Protein AF-A0A015Y8U0-F1 (afdb_monomer_lite)

Foldseek 3Di:
DPPPDDDDLVVDPVSVVVVLQVVLLQCVQQVVLCDADPPPRHDDPVSVVSPVSSVVVVVVLCVQPPPDDSQAWSDDPDPCCVPPVPDTDHGDHHPPDDDDCVPPDDDDPDDDDDDD

Sequence (116 aa):
MRDIGEVDSKEQLPLQMMDLILGAICFRLNNRHKIKDSNTNKRGKRTVLKEKLYKHIVYKIRELKPGFNIGESTGISAMDDKWNYPYSHWSFKPYSCVRDLSKSKKKKDGPLKPTW

pLDDT: mean 83.8, std 9.29, range [44.62, 95.88]

Secondary structure (DSSP, 8-state):
--------TTT-HHHHHHHHHHHHHHHHHTTGGG---TTT-PPPHHHHHHHHHHHHHHHHHHHHSTT--TTS----SSTTHHHH-S--------TT----GGGSPPP--S------

Organism: NCBI:txid1339327

Structure (mmCIF, N/CA/C/O backbone):
data_AF-A0A015Y8U0-F1
#
_entry.id   AF-A0A015Y8U0-F1
#
loop_
_atom_site.group_PDB
_atom_site.id
_atom_site.type_symbol
_atom_site.label_atom_id
_atom_site.label_alt_id
_atom_site.label_comp_id
_atom_site.label_asym_id
_atom_site.label_entity_id
_atom_site.label_seq_id
_atom_site.pdbx_PDB_ins_code
_atom_site.Cartn_x
_atom_site.Cartn_y
_atom_site.Cartn_z
_atom_site.occupancy
_atom_site.B_iso_or_equiv
_atom_site.auth_seq_id
_atom_site.auth_comp_id
_atom_site.auth_asym_id
_atom_site.auth_atom_id
_atom_site.pdbx_PDB_model_num
ATOM 1 N N . MET A 1 1 ? 20.543 19.149 -25.304 1.00 44.62 1 MET A N 1
ATOM 2 C CA . MET A 1 1 ? 20.248 19.486 -23.895 1.00 44.62 1 MET A CA 1
ATOM 3 C C . MET A 1 1 ? 18.985 18.724 -23.533 1.00 44.62 1 MET A C 1
ATOM 5 O O . MET A 1 1 ? 18.023 18.853 -24.272 1.00 44.62 1 MET A O 1
ATOM 9 N N . ARG A 1 2 ? 19.002 17.826 -22.539 1.00 47.19 2 ARG A N 1
ATOM 10 C CA . ARG A 1 2 ? 17.755 17.179 -22.098 1.00 47.19 2 ARG A CA 1
ATOM 11 C C . ARG A 1 2 ? 17.026 18.189 -21.220 1.00 47.19 2 ARG A C 1
ATOM 13 O O . ARG A 1 2 ? 17.531 18.486 -20.142 1.00 47.19 2 ARG A O 1
ATOM 20 N N . ASP A 1 3 ? 15.909 18.721 -21.704 1.00 59.78 3 ASP A N 1
ATOM 21 C CA . ASP A 1 3 ? 14.968 19.485 -20.886 1.00 59.78 3 ASP A CA 1
ATOM 22 C C . ASP A 1 3 ? 14.446 18.563 -19.786 1.00 59.78 3 ASP A C 1
ATOM 24 O O . ASP A 1 3 ? 13.646 17.658 -20.027 1.00 59.78 3 ASP A O 1
ATOM 28 N N . ILE A 1 4 ? 14.954 18.745 -18.570 1.00 66.75 4 ILE A N 1
ATOM 29 C CA . ILE A 1 4 ? 14.302 18.202 -17.385 1.00 66.75 4 ILE A CA 1
ATOM 30 C C . ILE A 1 4 ? 13.151 19.165 -17.105 1.00 66.75 4 ILE A C 1
ATOM 32 O O . ILE A 1 4 ? 13.340 20.192 -16.463 1.00 66.75 4 ILE A O 1
ATOM 36 N N . GLY A 1 5 ? 11.981 18.867 -17.668 1.00 75.12 5 GLY A N 1
ATOM 37 C CA . GLY A 1 5 ? 10.758 19.604 -17.371 1.00 75.12 5 GLY A CA 1
ATOM 38 C C . GLY A 1 5 ? 10.283 19.287 -15.957 1.00 75.12 5 GLY A C 1
ATOM 39 O O . GLY A 1 5 ? 10.250 18.118 -15.560 1.00 75.12 5 GLY A O 1
ATOM 40 N N . GLU A 1 6 ? 9.917 20.315 -15.194 1.00 77.31 6 GLU A N 1
ATOM 41 C CA . GLU A 1 6 ? 9.214 20.115 -13.931 1.00 77.31 6 GLU A CA 1
ATOM 42 C C . GLU A 1 6 ? 7.870 19.437 -14.198 1.00 77.31 6 GLU A C 1
ATOM 44 O O . GLU A 1 6 ? 7.138 19.772 -15.131 1.00 77.31 6 GLU A O 1
ATOM 49 N N . VAL A 1 7 ? 7.569 18.433 -13.384 1.00 81.44 7 VAL A N 1
ATOM 50 C CA . VAL A 1 7 ? 6.368 17.623 -13.516 1.00 81.44 7 VAL A CA 1
ATOM 51 C C . VAL A 1 7 ? 5.375 18.034 -12.436 1.00 81.44 7 VAL A C 1
ATOM 53 O O . VAL A 1 7 ? 5.661 17.887 -11.248 1.00 81.44 7 VAL A O 1
ATOM 56 N N . ASP A 1 8 ? 4.192 18.497 -12.846 1.00 84.56 8 ASP A N 1
ATOM 57 C CA . ASP A 1 8 ? 3.074 18.733 -11.931 1.00 84.56 8 ASP A CA 1
ATOM 58 C C . ASP A 1 8 ? 2.249 17.449 -11.744 1.00 84.56 8 ASP A C 1
ATOM 60 O O . ASP A 1 8 ? 1.620 16.938 -12.674 1.00 84.56 8 ASP A O 1
ATOM 64 N N . SER A 1 9 ? 2.226 16.922 -10.519 1.00 82.81 9 SER A N 1
ATOM 65 C CA . SER A 1 9 ? 1.455 15.725 -10.170 1.00 82.81 9 SER A CA 1
ATOM 66 C C . SER A 1 9 ? -0.060 15.947 -10.181 1.00 82.81 9 SER A C 1
ATOM 68 O O . SER A 1 9 ? -0.818 14.979 -10.268 1.00 82.81 9 SER A O 1
ATOM 70 N N . LYS A 1 10 ? -0.533 17.198 -10.122 1.00 85.50 10 LYS A N 1
ATOM 71 C CA . LYS A 1 10 ? -1.967 17.523 -10.178 1.00 85.50 10 LYS A CA 1
ATOM 72 C C . LYS A 1 10 ? -2.552 17.390 -11.578 1.00 85.50 10 LYS A C 1
ATOM 74 O O . LYS A 1 10 ? -3.725 17.062 -11.704 1.00 85.50 10 LYS A O 1
ATOM 79 N N . GLU A 1 11 ? -1.732 17.559 -12.603 1.00 88.62 11 GLU A N 1
ATOM 80 C CA . GLU A 1 11 ? -2.165 17.464 -13.999 1.00 88.62 11 GLU A CA 1
ATOM 81 C C . GLU A 1 11 ? -1.891 16.070 -14.593 1.00 88.62 11 GLU A C 1
ATOM 83 O O . GLU A 1 11 ? -2.358 15.731 -15.678 1.00 88.62 11 GLU A O 1
ATOM 88 N N . GLN A 1 12 ? -1.154 15.219 -13.870 1.00 87.94 12 GLN A N 1
ATOM 89 C CA . GLN A 1 12 ? -0.733 13.907 -14.351 1.00 87.94 12 GLN A CA 1
ATOM 90 C C . GLN A 1 12 ? -1.458 12.756 -13.652 1.00 87.94 12 GLN A C 1
ATOM 92 O O . GLN A 1 12 ? -1.101 12.320 -12.555 1.00 87.94 12 GLN A O 1
ATOM 97 N N . LEU A 1 13 ? -2.430 12.176 -14.359 1.00 88.94 13 LEU A N 1
ATOM 98 C CA . LEU A 1 13 ? -3.218 11.033 -13.890 1.00 88.94 13 LEU A CA 1
ATOM 99 C C . LEU A 1 13 ? -2.379 9.825 -13.407 1.00 88.94 13 LEU A C 1
ATOM 101 O O . LEU A 1 13 ? -2.737 9.249 -12.376 1.00 88.94 13 LEU A O 1
ATOM 105 N N . PRO A 1 14 ? -1.266 9.424 -14.066 1.00 86.94 14 PRO A N 1
ATOM 106 C CA . PRO A 1 14 ? -0.461 8.294 -13.594 1.00 86.94 14 PRO A CA 1
ATOM 107 C C . PRO A 1 14 ? 0.130 8.516 -12.196 1.00 86.94 14 PRO A C 1
ATOM 109 O O . PRO A 1 14 ? 0.126 7.597 -11.374 1.00 86.94 14 PRO A O 1
ATOM 112 N N . LEU A 1 15 ? 0.586 9.738 -11.898 1.00 87.75 15 LEU A N 1
ATOM 113 C CA . LEU A 1 15 ? 1.130 10.090 -10.585 1.00 87.75 15 LEU A CA 1
ATOM 114 C C . LEU A 1 15 ? 0.038 10.075 -9.511 1.00 87.75 15 LEU A C 1
ATOM 116 O O . LEU A 1 15 ? 0.230 9.495 -8.445 1.00 87.75 15 LEU A O 1
ATOM 120 N N . GLN A 1 16 ? -1.146 10.600 -9.823 1.00 90.94 16 GLN A N 1
ATOM 121 C CA . GLN A 1 16 ? -2.292 10.540 -8.912 1.00 90.94 16 GLN A CA 1
ATOM 122 C C . GLN A 1 16 ? -2.729 9.103 -8.617 1.00 90.94 16 GLN A C 1
ATOM 124 O O . GLN A 1 16 ? -3.046 8.765 -7.474 1.00 90.94 16 GLN A O 1
ATOM 129 N N . MET A 1 17 ? -2.745 8.237 -9.637 1.00 89.62 17 MET A N 1
ATOM 130 C CA . MET A 1 17 ? -3.053 6.818 -9.454 1.00 89.62 17 MET A CA 1
ATOM 131 C C . MET A 1 17 ? -2.011 6.123 -8.583 1.00 89.62 17 MET A C 1
ATOM 133 O O . MET A 1 17 ? -2.377 5.352 -7.693 1.00 89.62 17 MET A O 1
ATOM 137 N N . MET A 1 18 ? -0.728 6.414 -8.801 1.00 88.94 18 MET A N 1
ATOM 138 C CA . MET A 1 18 ? 0.346 5.917 -7.949 1.00 88.94 18 MET A CA 1
ATOM 139 C C . MET A 1 18 ? 0.100 6.321 -6.489 1.00 88.94 18 MET A C 1
ATOM 141 O O . MET A 1 18 ? 0.066 5.451 -5.617 1.00 88.94 18 MET A O 1
ATOM 145 N N . ASP A 1 19 ? -0.170 7.598 -6.222 1.00 90.06 19 ASP A N 1
ATOM 146 C CA . ASP A 1 19 ? -0.431 8.099 -4.869 1.00 90.06 19 ASP A CA 1
ATOM 147 C C . ASP A 1 19 ? -1.672 7.463 -4.229 1.00 90.06 19 ASP A C 1
ATOM 149 O O . ASP A 1 19 ? -1.669 7.121 -3.040 1.00 90.06 19 ASP A O 1
ATOM 153 N N . LEU A 1 20 ? -2.729 7.234 -5.014 1.00 91.56 20 LEU A N 1
ATOM 154 C CA . LEU A 1 20 ? -3.939 6.546 -4.565 1.00 91.56 20 LEU A CA 1
ATOM 155 C C . LEU A 1 20 ? -3.624 5.118 -4.093 1.00 91.56 20 LEU A C 1
ATOM 157 O O . LEU A 1 20 ? -4.072 4.695 -3.018 1.00 91.56 20 LEU A O 1
ATOM 161 N N . ILE A 1 21 ? -2.832 4.387 -4.879 1.00 90.56 21 ILE A N 1
ATOM 162 C CA . ILE A 1 21 ? -2.430 3.011 -4.584 1.00 90.56 21 ILE A CA 1
ATOM 163 C C . ILE A 1 21 ? -1.515 2.967 -3.356 1.00 90.56 21 ILE A C 1
ATOM 165 O O . ILE A 1 21 ? -1.780 2.209 -2.415 1.00 90.56 21 ILE A O 1
ATOM 169 N N . LEU A 1 22 ? -0.494 3.827 -3.316 1.00 90.00 22 LEU A N 1
ATOM 170 C CA . LEU A 1 22 ? 0.428 3.964 -2.187 1.00 90.00 22 LEU A CA 1
ATOM 171 C C . LEU A 1 22 ? -0.320 4.286 -0.890 1.00 90.00 22 LEU A C 1
ATOM 173 O O . LEU A 1 22 ? -0.113 3.636 0.140 1.00 90.00 22 LEU A O 1
ATOM 177 N N . GLY A 1 23 ? -1.247 5.243 -0.943 1.00 91.19 23 GLY A N 1
ATOM 178 C CA . GLY A 1 23 ? -2.060 5.647 0.196 1.00 91.19 23 GLY A CA 1
ATOM 179 C C . GLY A 1 23 ? -2.941 4.515 0.732 1.00 91.19 23 GLY A C 1
ATOM 180 O O . GLY A 1 23 ? -3.047 4.338 1.952 1.00 91.19 23 GLY A O 1
ATOM 181 N N . ALA A 1 24 ? -3.551 3.719 -0.151 1.00 92.88 24 ALA A N 1
ATOM 182 C CA . ALA A 1 24 ? -4.387 2.581 0.233 1.00 92.88 24 ALA A CA 1
ATOM 183 C C . ALA A 1 24 ? -3.569 1.430 0.846 1.00 92.88 24 ALA A C 1
ATOM 185 O O . ALA A 1 24 ? -3.958 0.871 1.880 1.00 92.88 24 ALA A O 1
ATOM 186 N N . ILE A 1 25 ? -2.416 1.105 0.256 1.00 90.25 25 ILE A N 1
ATOM 187 C CA . ILE A 1 25 ? -1.517 0.060 0.758 1.00 90.25 25 ILE A CA 1
ATOM 188 C C . ILE A 1 25 ? -0.941 0.454 2.125 1.00 90.25 25 ILE A C 1
ATOM 190 O O . ILE A 1 25 ? -1.026 -0.318 3.085 1.00 90.25 25 ILE A O 1
ATOM 194 N N . CYS A 1 26 ? -0.448 1.688 2.254 1.00 90.88 26 CYS A N 1
ATOM 195 C CA . CYS A 1 26 ? 0.077 2.237 3.503 1.00 90.88 26 CYS A CA 1
ATOM 196 C C . CYS A 1 26 ? -0.985 2.260 4.618 1.00 90.88 26 CYS A C 1
ATOM 198 O O . CYS A 1 26 ? -0.708 1.893 5.765 1.00 90.88 26 CYS A O 1
ATOM 200 N N . PHE A 1 27 ? -2.231 2.623 4.287 1.00 92.88 27 PHE A N 1
ATOM 201 C CA . PHE A 1 27 ? -3.364 2.580 5.217 1.00 92.88 27 PHE A CA 1
ATOM 202 C C . PHE A 1 27 ? -3.591 1.176 5.792 1.00 92.88 27 PHE A C 1
ATOM 204 O O . PHE A 1 27 ? -3.814 1.020 7.000 1.00 92.88 27 PHE A O 1
ATOM 211 N N . ARG A 1 28 ? -3.520 0.142 4.949 1.00 92.12 28 ARG A N 1
ATOM 212 C CA . ARG A 1 28 ? -3.703 -1.237 5.400 1.00 92.12 28 ARG A CA 1
ATOM 213 C C . ARG A 1 28 ? -2.504 -1.739 6.204 1.00 92.12 28 ARG A C 1
ATOM 215 O O . ARG A 1 28 ? -2.736 -2.296 7.278 1.00 92.12 28 ARG A O 1
ATOM 222 N N . LEU A 1 29 ? -1.276 -1.520 5.725 1.00 89.75 29 LEU A N 1
ATOM 223 C CA . LEU A 1 29 ? -0.035 -1.957 6.384 1.00 89.75 29 LEU A CA 1
ATOM 224 C C . LEU A 1 29 ? 0.096 -1.412 7.805 1.00 89.75 29 LEU A C 1
ATOM 226 O O . LEU A 1 29 ? 0.439 -2.148 8.723 1.00 89.75 29 LEU A O 1
ATOM 230 N N . ASN A 1 30 ? -0.256 -0.144 8.010 1.00 89.62 30 ASN A N 1
ATOM 231 C CA . ASN A 1 30 ? -0.192 0.500 9.323 1.00 89.62 30 ASN A CA 1
ATOM 232 C C . ASN A 1 30 ? -1.415 0.213 10.209 1.00 89.62 30 ASN A C 1
ATOM 234 O O . ASN A 1 30 ? -1.686 0.952 11.152 1.00 89.62 30 ASN A O 1
ATOM 238 N N . ASN A 1 31 ? -2.207 -0.818 9.892 1.00 90.50 31 ASN A N 1
ATOM 239 C CA . ASN A 1 31 ? -3.394 -1.219 10.649 1.00 90.50 31 ASN A CA 1
ATOM 240 C C . ASN A 1 31 ? -4.427 -0.098 10.889 1.00 90.50 31 ASN A C 1
ATOM 242 O O . ASN A 1 31 ? -5.293 -0.222 11.753 1.00 90.50 31 ASN A O 1
ATOM 246 N N . ARG A 1 32 ? -4.419 0.970 10.079 1.00 89.19 32 ARG A N 1
ATOM 247 C CA . ARG A 1 32 ? -5.318 2.126 10.247 1.00 89.19 32 ARG A CA 1
ATOM 248 C C . ARG A 1 32 ? -6.794 1.766 10.035 1.00 89.19 32 ARG A C 1
ATOM 250 O O . ARG A 1 32 ? -7.679 2.458 10.520 1.00 89.19 32 ARG A O 1
ATOM 257 N N . HIS A 1 33 ? -7.066 0.644 9.373 1.00 89.75 33 HIS A N 1
ATOM 258 C CA . HIS A 1 33 ? -8.403 0.063 9.223 1.00 89.75 33 HIS A CA 1
ATOM 259 C C . HIS A 1 33 ? -9.030 -0.435 10.540 1.00 89.75 33 HIS A C 1
ATOM 261 O O . HIS A 1 33 ? -10.242 -0.655 10.584 1.00 89.75 33 HIS A O 1
ATOM 267 N N . LYS A 1 34 ? -8.219 -0.639 11.589 1.00 89.50 34 LYS A N 1
ATOM 268 C CA . LYS A 1 34 ? -8.673 -1.049 12.927 1.00 89.50 34 LYS A CA 1
ATOM 269 C C . LYS A 1 34 ? -9.110 0.135 13.789 1.00 89.50 34 LYS A C 1
ATOM 271 O O . LYS A 1 34 ? -9.692 -0.086 14.843 1.00 89.50 34 LYS A O 1
ATOM 276 N N . ILE A 1 35 ? -8.839 1.367 13.350 1.00 89.00 35 ILE A N 1
ATOM 277 C CA . ILE A 1 35 ? -9.227 2.574 14.079 1.00 89.00 35 ILE A CA 1
ATOM 278 C C . ILE A 1 35 ? -10.752 2.657 14.100 1.00 89.00 35 ILE A C 1
ATOM 280 O O . ILE A 1 35 ? -11.410 2.661 13.052 1.00 89.00 35 ILE A O 1
ATOM 284 N N . LYS A 1 36 ? -11.292 2.721 15.311 1.00 90.31 36 LYS A N 1
ATOM 285 C CA . LYS A 1 36 ? -12.710 2.881 15.605 1.00 90.31 36 LYS A CA 1
ATOM 286 C C . LYS A 1 36 ? -12.886 4.098 16.497 1.00 90.31 36 LYS A C 1
ATOM 288 O O . LYS A 1 36 ? -11.973 4.469 17.229 1.00 90.31 36 LYS A O 1
ATOM 293 N N . ASP A 1 37 ? -14.055 4.701 16.398 1.00 87.62 37 ASP A N 1
ATOM 294 C CA . ASP A 1 37 ? -14.475 5.770 17.289 1.00 87.62 37 ASP A CA 1
ATOM 295 C C . ASP A 1 37 ? -14.647 5.228 18.719 1.00 87.62 37 ASP A C 1
ATOM 297 O O . ASP A 1 37 ? -15.218 4.150 18.902 1.00 87.62 37 ASP A O 1
ATOM 301 N N . SER A 1 38 ? -14.130 5.947 19.719 1.00 84.81 38 SER A N 1
ATOM 302 C CA . SER A 1 38 ? -14.126 5.498 21.119 1.00 84.81 38 SER A CA 1
ATOM 303 C C . SER A 1 38 ? -15.525 5.434 21.724 1.00 84.81 38 SER A C 1
ATOM 305 O O . SER A 1 38 ? -15.788 4.576 22.559 1.00 84.81 38 SER A O 1
ATOM 307 N N . ASN A 1 39 ? -16.426 6.309 21.276 1.00 86.50 39 ASN A N 1
ATOM 308 C CA . ASN A 1 39 ? -17.749 6.476 21.871 1.00 86.50 39 ASN A CA 1
ATOM 309 C C . ASN A 1 39 ? -18.770 5.531 21.230 1.00 86.50 39 ASN A C 1
ATOM 311 O O . ASN A 1 39 ? -19.630 4.975 21.900 1.00 86.50 39 ASN A O 1
ATOM 315 N N . THR A 1 40 ? -18.670 5.330 19.916 1.00 87.19 40 THR A N 1
ATOM 316 C CA . THR A 1 40 ? -19.639 4.540 19.140 1.00 87.19 40 THR A CA 1
ATOM 317 C C . THR A 1 40 ? -19.134 3.149 18.757 1.00 87.19 40 THR A C 1
ATOM 319 O O . THR A 1 40 ? -19.914 2.345 18.248 1.00 87.19 40 THR A O 1
ATOM 322 N N . ASN A 1 41 ? -17.837 2.860 18.935 1.00 85.94 41 ASN A N 1
ATOM 323 C CA . ASN A 1 41 ? -17.153 1.635 18.481 1.00 85.94 41 ASN A CA 1
ATOM 324 C C . ASN A 1 41 ? -17.309 1.365 16.964 1.00 85.94 41 ASN A C 1
ATOM 326 O O . ASN A 1 41 ? -17.032 0.273 16.456 1.00 85.94 41 ASN A O 1
ATOM 330 N N . LYS A 1 42 ? -17.755 2.367 16.198 1.00 88.94 42 LYS A N 1
ATOM 331 C CA . LYS A 1 42 ? -17.966 2.275 14.751 1.00 88.94 42 LYS A CA 1
ATOM 332 C C . LYS A 1 42 ? -16.735 2.781 14.007 1.00 88.94 42 LYS A C 1
ATOM 334 O O . LYS A 1 42 ? -15.957 3.597 14.496 1.00 88.94 42 LYS A O 1
ATOM 339 N N . ARG A 1 43 ? -16.550 2.291 12.781 1.00 89.69 43 ARG A N 1
ATOM 340 C CA . ARG A 1 43 ? -15.523 2.810 11.867 1.00 89.69 43 ARG A CA 1
ATOM 341 C C . ARG A 1 43 ? -16.079 4.020 11.128 1.00 89.69 43 ARG A C 1
ATOM 343 O O . ARG A 1 43 ? -17.193 3.964 10.613 1.00 89.69 43 ARG A O 1
ATOM 350 N N . GLY A 1 44 ? -15.288 5.085 11.030 1.00 90.81 44 GLY A N 1
ATOM 351 C CA . GLY A 1 44 ? -15.671 6.272 10.267 1.00 90.81 44 GLY A CA 1
ATOM 352 C C . GLY A 1 44 ? -15.889 5.963 8.780 1.00 90.81 44 GLY A C 1
ATOM 353 O O . GLY A 1 44 ? -15.240 5.078 8.213 1.00 90.81 44 GLY A O 1
ATOM 354 N N . LYS A 1 45 ? -16.764 6.735 8.119 1.00 92.44 45 LYS A N 1
ATOM 355 C CA . LYS A 1 45 ? -17.095 6.575 6.687 1.00 92.44 45 LYS A CA 1
ATOM 356 C C . LYS A 1 45 ? -15.841 6.542 5.798 1.00 92.44 45 LYS A C 1
ATOM 358 O O . LYS A 1 45 ? -15.725 5.693 4.917 1.00 92.44 45 LYS A O 1
ATOM 363 N N . ARG A 1 46 ? -14.855 7.401 6.089 1.00 90.00 46 ARG A N 1
ATOM 364 C CA . ARG A 1 46 ? -13.569 7.458 5.369 1.00 90.00 46 ARG A CA 1
ATOM 365 C C . ARG A 1 46 ? -12.746 6.173 5.519 1.00 90.00 46 ARG A C 1
ATOM 367 O O . ARG A 1 46 ? -12.149 5.723 4.547 1.00 90.00 46 ARG A O 1
ATOM 374 N N . T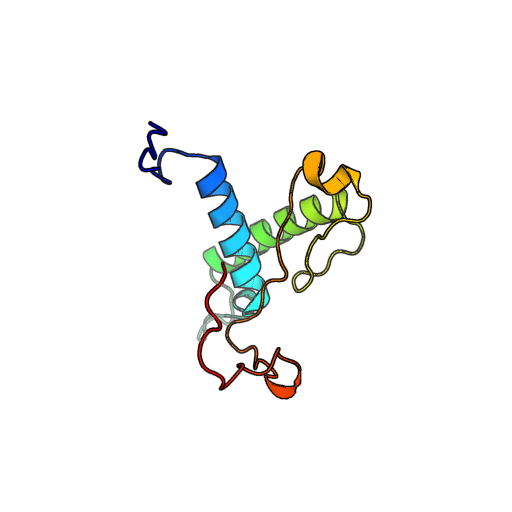HR A 1 47 ? -12.728 5.568 6.706 1.00 93.12 47 THR A N 1
ATOM 375 C CA . THR A 1 47 ? -12.028 4.299 6.975 1.00 93.12 47 THR A CA 1
ATOM 376 C C . THR A 1 47 ? -12.655 3.158 6.181 1.00 93.12 47 THR A C 1
ATOM 378 O O . THR A 1 47 ? -11.935 2.373 5.568 1.00 93.12 47 THR A O 1
ATOM 381 N N . VAL A 1 48 ? -13.990 3.106 6.135 1.00 93.06 48 VAL A N 1
ATOM 382 C CA . VAL A 1 48 ? -14.732 2.113 5.343 1.00 93.06 48 VAL A CA 1
ATOM 383 C C . VAL A 1 48 ? -14.439 2.274 3.850 1.00 93.06 48 VAL A C 1
ATOM 385 O O . VAL A 1 48 ? -14.166 1.287 3.172 1.00 93.06 48 VAL A O 1
ATOM 388 N N . LEU A 1 49 ? -14.439 3.509 3.338 1.00 94.19 49 LEU A N 1
ATOM 389 C CA . LEU A 1 49 ? -14.123 3.780 1.935 1.00 94.19 49 LEU A CA 1
ATOM 390 C C . LEU A 1 49 ? -12.689 3.362 1.579 1.00 94.19 49 LEU A C 1
ATOM 392 O O . LEU A 1 49 ? -12.486 2.662 0.591 1.00 94.19 49 LEU A O 1
ATOM 396 N N . LYS A 1 50 ? -11.702 3.722 2.412 1.00 93.38 50 LYS A N 1
ATOM 397 C CA . LYS A 1 50 ? -10.301 3.314 2.214 1.00 93.38 50 LYS A CA 1
ATOM 398 C C . LYS A 1 50 ? -10.126 1.798 2.237 1.00 93.38 50 LYS A C 1
ATOM 400 O O . LYS A 1 50 ? -9.326 1.270 1.475 1.00 93.38 50 LYS A O 1
ATOM 405 N N . GLU A 1 51 ? -10.876 1.089 3.079 1.00 94.62 51 GLU A N 1
ATOM 406 C CA . GLU A 1 51 ? -10.854 -0.374 3.088 1.00 94.62 51 GLU A CA 1
ATOM 407 C C . GLU A 1 51 ? -11.434 -0.966 1.797 1.00 94.62 51 GLU A C 1
ATOM 409 O O . GLU A 1 51 ? -10.847 -1.896 1.246 1.00 94.62 51 GLU A O 1
ATOM 414 N N . LYS A 1 52 ? -12.557 -0.434 1.296 1.00 95.81 52 LYS A N 1
ATOM 415 C CA . LYS A 1 52 ? -13.138 -0.865 0.014 1.00 95.81 52 LYS A CA 1
ATOM 416 C C . LYS A 1 52 ? -12.165 -0.632 -1.143 1.00 95.81 52 LYS A C 1
ATOM 418 O O . LYS A 1 52 ? -11.931 -1.547 -1.927 1.00 95.81 52 LYS A O 1
ATOM 423 N N . LEU A 1 53 ? -11.552 0.551 -1.194 1.00 95.62 53 LEU A N 1
ATOM 424 C CA . LEU A 1 53 ? -10.537 0.902 -2.188 1.00 95.62 53 LEU A CA 1
ATOM 425 C C . LEU A 1 53 ? -9.341 -0.055 -2.129 1.00 95.62 53 LEU A C 1
ATOM 427 O O . LEU A 1 53 ? -8.948 -0.623 -3.142 1.00 95.62 53 LEU A O 1
ATOM 431 N N . TYR A 1 54 ? -8.808 -0.297 -0.930 1.00 94.69 54 TYR A N 1
ATOM 432 C CA . TYR A 1 54 ? -7.726 -1.255 -0.720 1.00 94.69 54 TYR A CA 1
ATOM 433 C C . TYR A 1 54 ? -8.082 -2.662 -1.232 1.00 94.69 54 TYR A C 1
ATOM 435 O O . TYR A 1 54 ? -7.280 -3.281 -1.929 1.00 94.69 54 TYR A O 1
ATOM 443 N N . LYS A 1 55 ? -9.284 -3.165 -0.914 1.00 95.06 55 LYS A N 1
ATOM 444 C CA . LYS A 1 55 ? -9.745 -4.486 -1.375 1.00 95.06 55 LYS A CA 1
ATOM 445 C C . LYS A 1 55 ? -9.813 -4.560 -2.897 1.00 95.06 55 LYS A C 1
ATOM 447 O O . LYS A 1 55 ? -9.391 -5.564 -3.459 1.00 95.06 55 LYS A O 1
ATOM 452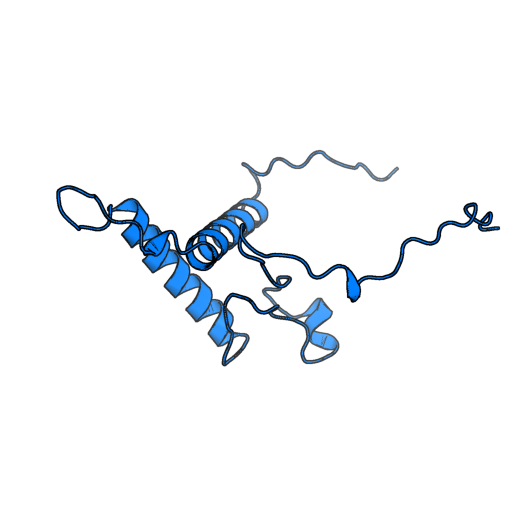 N N . HIS A 1 56 ? -10.296 -3.502 -3.545 1.00 95.88 56 HIS A N 1
ATOM 453 C CA . HIS A 1 56 ? -10.354 -3.424 -5.002 1.00 95.88 56 HIS A CA 1
ATOM 454 C C . HIS A 1 56 ? -8.954 -3.452 -5.634 1.00 95.88 56 HIS A C 1
ATOM 456 O O . HIS A 1 56 ? -8.704 -4.241 -6.539 1.00 95.88 56 HIS A O 1
ATOM 462 N N . ILE A 1 57 ? -8.017 -2.664 -5.101 1.00 93.06 57 ILE A N 1
ATOM 463 C CA . ILE A 1 57 ? -6.628 -2.640 -5.580 1.00 93.06 57 ILE A CA 1
ATOM 464 C C . ILE A 1 57 ? -5.975 -4.016 -5.421 1.00 93.06 57 ILE A C 1
ATOM 466 O O . ILE A 1 57 ? -5.396 -4.536 -6.366 1.00 93.06 57 ILE A O 1
ATO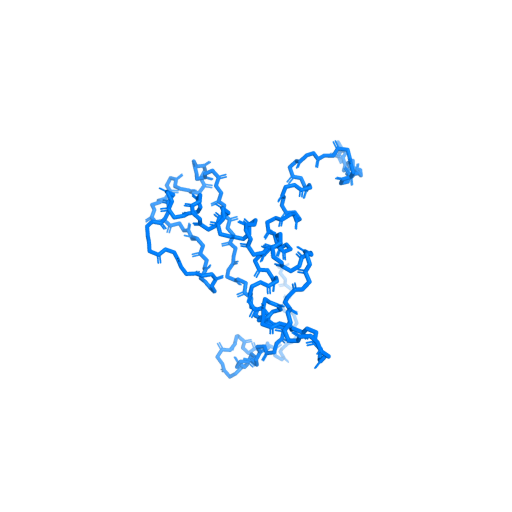M 470 N N . VAL A 1 58 ? -6.095 -4.648 -4.250 1.00 92.50 58 VAL A N 1
ATOM 471 C CA . VAL A 1 58 ? -5.502 -5.977 -4.026 1.00 92.50 58 VAL A CA 1
ATOM 472 C C . VAL A 1 58 ? -6.137 -7.046 -4.897 1.00 92.50 58 VAL A C 1
ATOM 474 O O . VAL A 1 58 ? -5.429 -7.945 -5.340 1.00 92.50 58 VAL A O 1
ATOM 477 N N . TYR A 1 59 ? -7.439 -6.958 -5.158 1.00 94.38 59 TYR A N 1
ATOM 478 C CA . TYR A 1 59 ? -8.095 -7.836 -6.117 1.00 94.38 59 TYR A CA 1
ATOM 479 C C . TYR A 1 59 ? -7.446 -7.710 -7.503 1.00 94.38 59 TYR A C 1
ATOM 481 O O . TYR A 1 59 ? -6.992 -8.716 -8.036 1.00 94.38 59 TYR A O 1
ATOM 489 N N . LYS A 1 60 ? -7.270 -6.484 -8.013 1.00 93.00 60 LYS A N 1
ATOM 490 C CA . LYS A 1 60 ? -6.580 -6.229 -9.290 1.00 93.00 60 LYS A CA 1
ATOM 491 C C . LYS A 1 60 ? -5.130 -6.706 -9.306 1.00 93.00 60 LYS A C 1
ATOM 493 O O . LYS A 1 60 ? -4.698 -7.331 -10.264 1.00 93.00 60 LYS A O 1
ATOM 498 N N . ILE A 1 61 ? -4.385 -6.491 -8.224 1.00 90.81 61 ILE A N 1
ATOM 499 C CA . ILE A 1 61 ? -3.009 -6.997 -8.121 1.00 90.81 61 ILE A CA 1
ATOM 500 C C . ILE A 1 61 ? -2.990 -8.529 -8.140 1.00 90.81 61 ILE A C 1
ATOM 502 O O . ILE A 1 61 ? -2.087 -9.114 -8.725 1.00 90.81 61 ILE A O 1
ATOM 506 N N . ARG A 1 62 ? -3.975 -9.190 -7.524 1.00 91.69 62 ARG A N 1
ATOM 507 C CA . ARG A 1 62 ? -4.068 -10.656 -7.495 1.00 91.69 62 ARG A CA 1
ATOM 508 C C . ARG A 1 62 ? -4.483 -11.273 -8.824 1.00 91.69 62 ARG A C 1
ATOM 510 O O . ARG A 1 62 ? -4.102 -12.413 -9.059 1.00 91.69 62 ARG A O 1
ATOM 517 N N . GLU A 1 63 ? -5.203 -10.539 -9.673 1.00 92.12 63 GLU A N 1
ATOM 518 C CA . GLU A 1 63 ? -5.426 -10.942 -11.071 1.00 92.12 63 GLU A CA 1
ATOM 519 C C . GLU A 1 63 ? -4.091 -11.055 -11.825 1.00 92.12 63 GLU A C 1
ATOM 521 O O . GLU A 1 63 ? -3.924 -11.959 -12.634 1.00 92.12 63 GLU A O 1
ATOM 526 N N . LEU A 1 64 ? -3.124 -10.184 -11.514 1.00 88.62 64 LEU A N 1
ATOM 527 C CA . LEU A 1 64 ? -1.788 -10.197 -12.121 1.00 88.62 64 LEU A CA 1
ATOM 528 C C . LEU A 1 64 ? -0.828 -11.178 -11.427 1.00 88.62 64 LEU A C 1
ATOM 530 O O . LEU A 1 64 ? -0.073 -11.892 -12.079 1.00 88.62 64 LEU A O 1
ATOM 534 N N . LYS A 1 65 ? -0.855 -11.219 -10.089 1.00 87.06 65 LYS A N 1
ATOM 535 C CA . LYS A 1 65 ? -0.003 -12.064 -9.242 1.00 87.06 65 LYS A CA 1
ATOM 536 C C . LYS A 1 65 ? -0.856 -12.860 -8.250 1.00 87.06 65 LYS A C 1
ATOM 538 O O . LYS A 1 65 ? -1.119 -12.376 -7.137 1.00 87.06 65 LYS A O 1
ATOM 543 N N . PRO A 1 66 ? -1.261 -14.089 -8.604 1.00 88.56 66 PRO A N 1
ATOM 544 C CA . PRO A 1 66 ? -1.992 -14.961 -7.697 1.00 88.56 66 PRO A CA 1
ATOM 545 C C . PRO A 1 66 ? -1.250 -15.135 -6.364 1.00 88.56 66 PRO A C 1
ATOM 547 O O . PRO A 1 66 ? -0.029 -15.267 -6.326 1.00 88.56 66 PRO A O 1
ATOM 550 N N . GLY A 1 67 ? -1.985 -15.094 -5.249 1.00 85.88 67 GLY A N 1
ATOM 551 C CA . GLY A 1 67 ? -1.410 -15.270 -3.908 1.00 85.88 67 GLY A CA 1
ATOM 552 C C . GLY A 1 67 ? -0.707 -14.044 -3.307 1.00 85.88 67 GLY A C 1
ATOM 553 O O . GLY A 1 67 ? -0.159 -14.152 -2.216 1.00 85.88 67 GLY A O 1
ATOM 554 N N . PHE A 1 68 ? -0.751 -12.873 -3.955 1.00 88.75 68 PHE A N 1
ATOM 555 C CA . PHE A 1 68 ? -0.097 -11.660 -3.451 1.00 88.75 68 PHE A C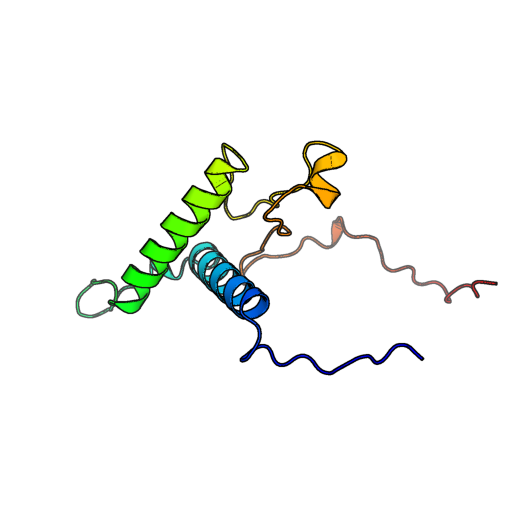A 1
ATOM 556 C C . PHE A 1 68 ? -0.489 -11.284 -2.004 1.00 88.75 68 PHE A C 1
ATOM 558 O O . PHE A 1 68 ? -1.684 -11.120 -1.682 1.00 88.75 68 PHE A O 1
ATOM 565 N N . ASN A 1 69 ? 0.535 -11.044 -1.170 1.00 86.50 69 ASN A N 1
ATOM 566 C CA . ASN A 1 69 ? 0.418 -10.435 0.154 1.00 86.50 69 ASN A CA 1
ATOM 567 C C . ASN A 1 69 ? 0.939 -8.992 0.172 1.00 86.50 69 ASN A C 1
ATOM 569 O O . ASN A 1 69 ? 1.949 -8.647 -0.428 1.00 86.50 69 ASN A O 1
ATOM 573 N N . ILE A 1 70 ? 0.281 -8.133 0.950 1.00 83.25 70 ILE A N 1
ATOM 574 C CA . ILE A 1 70 ? 0.494 -6.676 0.908 1.00 83.25 70 ILE A CA 1
ATOM 575 C C . ILE A 1 70 ? 1.901 -6.196 1.328 1.00 83.25 70 ILE A C 1
ATOM 577 O O . ILE A 1 70 ? 2.291 -5.078 1.007 1.00 83.25 70 ILE A O 1
ATOM 581 N N . GLY A 1 71 ? 2.649 -7.011 2.074 1.00 80.19 71 GLY A N 1
ATOM 582 C CA . GLY A 1 71 ? 4.016 -6.696 2.509 1.00 80.19 71 GLY A CA 1
ATOM 583 C C . GLY A 1 71 ? 5.100 -7.179 1.542 1.00 80.19 71 GLY A C 1
ATOM 584 O O . GLY A 1 71 ? 6.286 -6.968 1.804 1.00 80.19 71 GLY A O 1
ATOM 585 N N . GLU A 1 72 ? 4.706 -7.841 0.455 1.00 84.94 72 GLU A N 1
ATOM 586 C CA . GLU A 1 72 ? 5.606 -8.404 -0.545 1.00 84.94 72 GLU A CA 1
ATOM 587 C C . GLU A 1 72 ? 5.762 -7.447 -1.732 1.00 84.94 72 GLU A C 1
ATOM 589 O O . GLU A 1 72 ? 4.904 -6.604 -2.013 1.00 84.94 72 GLU A O 1
ATOM 594 N N . SER A 1 73 ? 6.885 -7.558 -2.438 1.00 84.88 73 SER A N 1
ATOM 595 C CA . SER A 1 73 ? 7.037 -6.945 -3.758 1.00 84.88 73 SER A CA 1
ATOM 596 C C . SER A 1 73 ? 6.254 -7.752 -4.788 1.00 84.88 73 SER A C 1
ATOM 598 O O . SER A 1 73 ? 6.268 -8.984 -4.737 1.00 84.88 73 SER A O 1
ATOM 600 N N . THR A 1 74 ? 5.648 -7.094 -5.775 1.00 81.50 74 THR A N 1
ATOM 601 C CA . THR A 1 74 ? 5.100 -7.821 -6.931 1.00 81.50 74 THR A CA 1
ATOM 602 C C . THR A 1 74 ? 6.207 -8.504 -7.735 1.00 81.50 74 THR A C 1
ATOM 604 O O . THR A 1 74 ? 6.012 -9.641 -8.161 1.00 81.50 74 THR A O 1
ATOM 607 N N . GLY A 1 75 ? 7.406 -7.909 -7.781 1.00 73.38 75 GLY A N 1
ATOM 608 C CA . GLY A 1 75 ? 8.610 -8.532 -8.338 1.00 73.38 75 GLY A CA 1
ATOM 609 C C . GLY A 1 75 ? 8.483 -8.886 -9.823 1.00 73.38 75 GLY A C 1
ATOM 610 O O . GLY A 1 75 ? 7.524 -8.509 -10.481 1.00 73.38 75 GLY A O 1
ATOM 611 N N . ILE A 1 76 ? 9.476 -9.609 -10.329 1.00 73.25 76 ILE A N 1
ATOM 612 C CA . ILE A 1 76 ? 9.578 -10.081 -11.716 1.00 73.25 76 ILE A CA 1
ATOM 613 C C . ILE A 1 76 ? 9.620 -11.607 -11.626 1.00 73.25 76 ILE A C 1
ATOM 615 O O . ILE A 1 76 ? 10.448 -12.130 -10.877 1.00 73.25 76 ILE A O 1
ATOM 619 N N . SER A 1 77 ? 8.722 -12.310 -12.319 1.00 74.94 77 SER A N 1
ATOM 620 C CA . SER A 1 77 ? 8.713 -13.779 -12.353 1.00 74.94 77 SER A CA 1
ATOM 621 C C . SER A 1 77 ? 9.479 -14.307 -13.565 1.00 74.94 77 SER A C 1
ATOM 623 O O . SER A 1 77 ? 10.211 -15.286 -13.450 1.00 74.94 77 SER A O 1
ATOM 625 N N . ALA A 1 78 ? 9.347 -13.633 -14.706 1.00 80.25 78 ALA A N 1
ATOM 626 C CA . ALA A 1 78 ? 10.068 -13.893 -15.945 1.00 80.25 78 ALA A CA 1
ATOM 627 C C . ALA A 1 78 ? 10.803 -12.630 -16.413 1.00 80.25 78 ALA A C 1
ATOM 629 O O . ALA A 1 78 ? 10.404 -11.516 -16.086 1.00 80.25 78 ALA A O 1
ATOM 630 N N . MET A 1 79 ? 11.876 -12.773 -17.195 1.00 79.00 79 MET A N 1
ATOM 631 C CA . MET A 1 79 ? 12.692 -11.629 -17.637 1.00 79.00 79 MET A CA 1
ATOM 632 C C . MET A 1 79 ? 11.870 -10.563 -18.389 1.00 79.00 79 MET A C 1
ATOM 634 O O . MET A 1 79 ? 12.136 -9.369 -18.233 1.00 79.00 79 MET A O 1
ATOM 638 N N . ASP A 1 80 ? 10.841 -10.996 -19.117 1.00 82.31 80 ASP A N 1
ATOM 6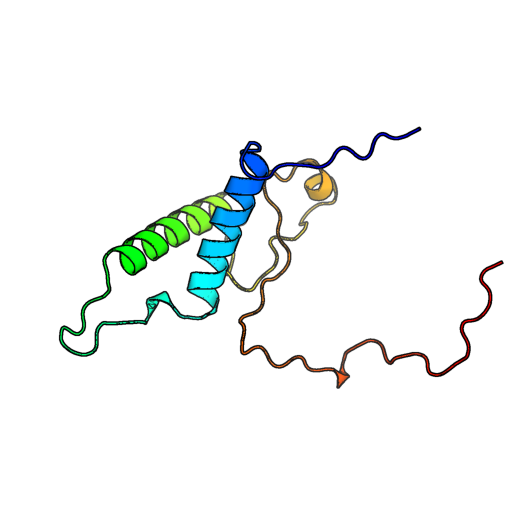39 C CA . ASP A 1 80 ? 9.950 -10.146 -19.914 1.00 82.31 80 ASP A CA 1
ATOM 640 C C . ASP A 1 80 ? 8.993 -9.298 -19.061 1.00 82.31 80 ASP A C 1
ATOM 642 O O . ASP A 1 80 ? 8.567 -8.222 -19.492 1.00 82.31 80 ASP A O 1
ATOM 646 N N . ASP A 1 81 ? 8.723 -9.699 -17.812 1.00 80.81 81 ASP A N 1
ATOM 647 C CA . ASP A 1 81 ? 7.895 -8.921 -16.877 1.00 80.81 81 ASP A CA 1
ATOM 648 C C . ASP A 1 81 ? 8.528 -7.554 -16.570 1.00 80.81 81 ASP A C 1
ATOM 650 O O . ASP A 1 81 ? 7.850 -6.619 -16.157 1.00 80.81 81 ASP A O 1
ATOM 654 N N . LYS A 1 82 ? 9.836 -7.382 -16.803 1.00 78.12 82 LYS A N 1
ATOM 655 C CA . LYS A 1 82 ? 1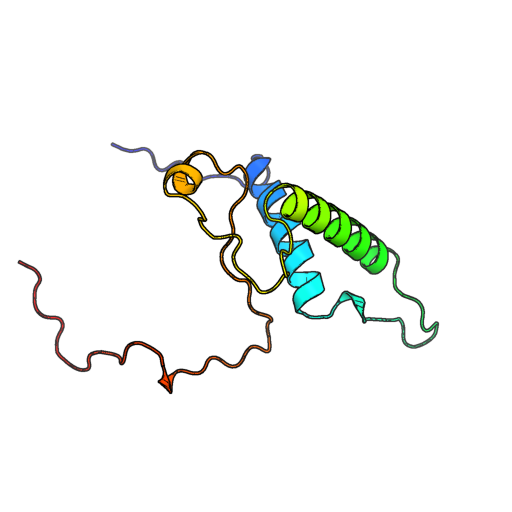0.493 -6.074 -16.641 1.00 78.12 82 LYS A CA 1
ATOM 656 C C . LYS A 1 82 ? 9.865 -4.984 -17.501 1.00 78.12 82 LYS A C 1
ATOM 658 O O . LYS A 1 82 ? 9.878 -3.826 -17.094 1.00 78.12 82 LYS A O 1
ATOM 663 N N . TRP A 1 83 ? 9.354 -5.357 -18.669 1.00 79.75 83 TRP A N 1
ATOM 664 C CA . TRP A 1 83 ? 8.845 -4.420 -19.665 1.00 79.75 83 TRP A CA 1
ATOM 665 C C . TRP A 1 83 ? 7.336 -4.527 -19.838 1.00 79.75 83 TRP A C 1
ATOM 667 O O . TRP A 1 83 ? 6.670 -3.513 -20.019 1.00 79.75 83 TRP A O 1
ATOM 677 N N . ASN A 1 84 ? 6.797 -5.742 -19.742 1.00 83.31 84 ASN A N 1
ATOM 678 C CA . ASN A 1 84 ? 5.402 -6.010 -20.083 1.00 83.31 84 ASN A CA 1
ATOM 679 C C . ASN A 1 84 ? 4.466 -6.019 -18.872 1.00 83.31 84 ASN A C 1
ATOM 681 O O . ASN A 1 84 ? 3.250 -6.109 -19.039 1.00 83.31 84 ASN A O 1
ATOM 685 N N . TYR A 1 85 ? 5.000 -5.949 -17.651 1.00 83.38 85 TYR A N 1
ATOM 686 C CA . TYR A 1 85 ? 4.172 -6.067 -16.461 1.00 83.38 85 TYR A CA 1
ATOM 687 C C . TYR A 1 85 ? 3.444 -4.745 -16.172 1.00 83.38 85 TYR A C 1
ATOM 689 O O . TYR A 1 85 ? 4.092 -3.730 -15.904 1.00 83.38 85 TYR A O 1
ATOM 697 N N . PRO A 1 86 ? 2.099 -4.728 -16.185 1.00 83.19 86 PRO A N 1
ATOM 698 C CA . PRO A 1 86 ? 1.327 -3.485 -16.176 1.00 83.19 86 PRO A CA 1
ATOM 699 C C . PRO A 1 86 ? 1.362 -2.747 -14.829 1.00 83.19 86 PRO A C 1
ATOM 701 O O . PRO A 1 86 ? 0.978 -1.582 -14.757 1.00 83.19 86 PRO A O 1
ATOM 704 N N . TYR A 1 87 ? 1.795 -3.407 -13.747 1.00 85.19 87 TYR A N 1
ATOM 705 C CA . TYR A 1 87 ? 1.869 -2.804 -12.417 1.00 85.19 87 TYR A CA 1
ATOM 706 C C . TYR A 1 87 ? 2.952 -3.440 -11.543 1.00 85.19 87 TYR A C 1
ATOM 708 O O . TYR A 1 87 ? 2.853 -4.610 -11.185 1.00 85.19 87 TYR A O 1
ATOM 716 N N . SER A 1 88 ? 3.932 -2.652 -11.097 1.00 84.62 88 SER A N 1
ATOM 717 C CA . SER A 1 88 ? 5.023 -3.132 -10.243 1.00 84.62 88 SER A CA 1
ATOM 718 C C . SER A 1 88 ? 5.285 -2.218 -9.051 1.00 84.62 88 SER A C 1
ATOM 720 O O . SER A 1 88 ? 5.355 -1.000 -9.198 1.00 84.62 88 SER A O 1
ATOM 722 N N . HIS A 1 89 ? 5.507 -2.804 -7.870 1.00 84.12 89 HIS A N 1
ATOM 723 C CA . HIS A 1 89 ? 5.944 -2.075 -6.679 1.00 84.12 89 HIS A CA 1
ATOM 724 C C . HIS A 1 89 ? 6.974 -2.851 -5.854 1.00 84.12 89 HIS A C 1
ATOM 726 O O . HIS A 1 89 ? 7.003 -4.087 -5.812 1.00 84.12 89 HIS A O 1
ATOM 732 N N . TRP A 1 90 ? 7.815 -2.103 -5.141 1.00 82.94 90 TRP A N 1
ATOM 733 C CA . TRP A 1 90 ? 8.740 -2.650 -4.149 1.00 82.94 90 TRP A CA 1
ATOM 734 C C . TRP A 1 90 ? 8.048 -2.924 -2.819 1.00 82.94 90 TRP A C 1
ATOM 736 O O . TRP A 1 90 ? 7.059 -2.282 -2.479 1.00 82.94 90 TRP A O 1
ATOM 746 N N . SER A 1 91 ? 8.588 -3.868 -2.042 1.00 83.25 91 SER A N 1
ATOM 747 C CA . SER A 1 91 ? 7.983 -4.276 -0.773 1.00 83.25 91 SER A CA 1
ATOM 748 C C . SER A 1 91 ? 7.793 -3.074 0.157 1.00 83.25 91 SER A C 1
ATOM 750 O O . SER A 1 91 ? 8.771 -2.484 0.630 1.00 83.25 91 SER A O 1
ATOM 752 N N . PHE A 1 92 ? 6.544 -2.736 0.454 1.00 84.19 92 PHE A N 1
ATOM 753 C CA . PHE A 1 92 ? 6.230 -1.674 1.398 1.00 84.19 92 PHE A CA 1
ATOM 754 C C . PHE A 1 92 ? 6.456 -2.155 2.831 1.00 84.19 92 PHE A C 1
ATOM 756 O O . PHE A 1 92 ? 6.138 -3.293 3.184 1.00 84.19 92 PHE A O 1
ATOM 763 N N . LYS A 1 93 ? 7.001 -1.278 3.678 1.00 84.62 93 LYS A N 1
ATOM 764 C CA . LYS A 1 93 ? 7.223 -1.562 5.099 1.00 84.62 93 LYS A CA 1
ATOM 765 C C . LYS A 1 93 ? 6.308 -0.691 5.960 1.00 84.62 93 LYS A C 1
ATOM 767 O O . LYS A 1 93 ? 6.108 0.478 5.631 1.00 84.62 93 LYS A O 1
ATOM 772 N N . PRO A 1 94 ? 5.721 -1.245 7.036 1.00 83.88 94 PRO A N 1
ATOM 773 C CA . PRO A 1 94 ? 4.947 -0.447 7.976 1.00 83.88 94 PRO A CA 1
ATOM 774 C C . PRO A 1 94 ? 5.860 0.546 8.703 1.00 83.88 94 PRO A C 1
ATOM 776 O O . PRO A 1 94 ? 7.063 0.323 8.826 1.00 83.88 94 PRO A O 1
ATOM 779 N N . TYR A 1 95 ? 5.269 1.616 9.230 1.00 81.56 95 TYR A N 1
ATOM 780 C CA . TYR A 1 95 ? 5.989 2.670 9.944 1.00 81.56 95 TYR A CA 1
ATOM 781 C C . TYR A 1 95 ? 6.783 2.132 11.143 1.00 81.56 95 TYR A C 1
ATOM 783 O O . TYR A 1 95 ? 7.906 2.551 11.389 1.00 81.56 95 TYR A O 1
ATOM 791 N N . SER A 1 96 ? 6.235 1.147 11.856 1.00 80.50 96 SER A N 1
ATOM 792 C CA . SER A 1 96 ? 6.873 0.522 13.019 1.00 80.50 96 SER A CA 1
ATOM 793 C C . SER A 1 96 ? 7.893 -0.573 12.665 1.00 80.50 96 SER A C 1
ATOM 795 O O . SER A 1 96 ? 8.256 -1.367 13.530 1.00 80.50 96 SER A O 1
ATOM 797 N N . CYS A 1 97 ? 8.307 -0.701 11.399 1.00 80.06 97 CYS A N 1
ATOM 798 C CA . CYS A 1 97 ? 9.247 -1.741 10.988 1.00 80.06 97 CYS A CA 1
ATOM 799 C C . CYS A 1 97 ? 10.648 -1.452 11.545 1.00 80.06 97 CYS A C 1
ATOM 801 O O . CYS A 1 97 ? 11.323 -0.534 11.083 1.00 80.06 97 CYS A O 1
ATOM 803 N N . VAL A 1 98 ? 11.124 -2.284 12.473 1.00 79.75 98 VAL A N 1
ATOM 804 C CA . VAL A 1 98 ? 12.528 -2.264 12.904 1.00 79.75 98 VAL A CA 1
ATOM 805 C C . VAL A 1 98 ? 13.380 -2.896 11.805 1.00 79.75 98 VAL A C 1
ATOM 807 O O . VAL A 1 98 ? 13.154 -4.040 11.408 1.00 79.75 98 VAL A O 1
ATOM 810 N N . ARG A 1 99 ? 14.339 -2.136 11.269 1.00 75.44 99 ARG A N 1
ATOM 811 C CA . ARG A 1 99 ? 15.307 -2.650 10.296 1.00 75.44 99 ARG A CA 1
ATOM 812 C C . ARG A 1 99 ? 16.452 -3.321 11.038 1.00 75.44 99 ARG A C 1
ATOM 814 O O . ARG A 1 99 ? 17.168 -2.670 11.790 1.00 75.44 99 ARG A O 1
ATOM 821 N N . ASP A 1 100 ? 16.653 -4.600 10.765 1.00 79.19 100 ASP A N 1
ATOM 822 C CA . ASP A 1 100 ? 17.847 -5.307 11.207 1.00 79.19 100 ASP A CA 1
ATOM 823 C C . ASP A 1 100 ? 19.046 -4.885 10.342 1.00 79.19 100 ASP A C 1
ATOM 825 O O . ASP A 1 100 ? 19.180 -5.277 9.179 1.00 79.19 100 ASP A O 1
ATOM 829 N N . LEU A 1 101 ? 19.902 -4.033 10.907 1.00 79.12 101 LEU A N 1
ATOM 830 C CA . LEU A 1 101 ? 21.107 -3.537 10.246 1.00 79.12 101 LEU A CA 1
ATOM 831 C C . LEU A 1 101 ? 22.254 -4.555 10.267 1.00 79.12 101 LEU A C 1
ATOM 833 O O . LEU A 1 101 ? 23.196 -4.391 9.491 1.00 79.12 101 LEU A O 1
ATOM 837 N N . SER A 1 102 ? 22.176 -5.622 11.072 1.00 79.06 102 SER A N 1
ATOM 838 C CA . SER A 1 102 ? 23.234 -6.644 11.139 1.00 79.06 102 SER A CA 1
ATOM 839 C C . SER A 1 102 ? 23.449 -7.358 9.799 1.00 79.06 102 SER A C 1
ATOM 841 O O . SER A 1 102 ? 24.566 -7.749 9.468 1.00 79.06 102 SER A O 1
ATOM 843 N N . LYS A 1 103 ? 22.388 -7.452 8.989 1.00 75.12 103 LYS A N 1
ATOM 844 C CA . LYS A 1 103 ? 22.381 -8.067 7.653 1.00 75.12 103 LYS A CA 1
ATOM 845 C C . LYS A 1 103 ? 22.576 -7.062 6.519 1.00 75.12 103 LYS A C 1
ATOM 847 O O . LYS A 1 103 ? 22.522 -7.432 5.347 1.00 75.12 103 LYS A O 1
ATOM 852 N N . SER A 1 104 ? 22.753 -5.781 6.838 1.00 77.19 104 SER A N 1
ATOM 853 C CA . SER A 1 104 ? 22.982 -4.750 5.828 1.00 77.19 104 SER A CA 1
ATOM 854 C C . SER A 1 104 ? 24.439 -4.760 5.351 1.00 77.19 104 SER A C 1
ATOM 856 O O . SER A 1 104 ? 25.338 -5.225 6.056 1.00 77.19 104 SER A O 1
ATOM 858 N N . LYS A 1 105 ? 24.700 -4.244 4.139 1.00 77.00 105 LYS A N 1
ATOM 859 C CA . LYS A 1 105 ? 26.081 -3.989 3.704 1.00 77.00 105 LYS A CA 1
ATOM 860 C C . LYS A 1 105 ? 26.733 -3.058 4.725 1.00 77.00 105 LYS A C 1
ATOM 862 O O . LYS A 1 105 ? 26.291 -1.922 4.880 1.00 77.00 105 LYS A O 1
ATOM 867 N N . LYS A 1 106 ? 27.787 -3.539 5.390 1.00 77.00 106 LYS A N 1
ATOM 868 C CA . LYS A 1 106 ? 28.591 -2.714 6.294 1.00 77.00 106 LYS A CA 1
ATOM 869 C C . LYS A 1 106 ? 29.092 -1.490 5.532 1.00 77.00 106 LYS A C 1
ATOM 871 O O . LYS A 1 106 ? 29.555 -1.611 4.392 1.00 77.00 106 LYS A O 1
ATOM 876 N N . LYS A 1 107 ? 28.983 -0.318 6.159 1.00 69.12 107 LYS A N 1
ATOM 877 C CA . LYS A 1 107 ? 29.614 0.900 5.654 1.00 69.12 107 LYS A CA 1
ATOM 878 C C . LYS A 1 107 ? 31.108 0.602 5.496 1.00 69.12 107 LYS A C 1
ATOM 880 O O . LYS A 1 107 ? 31.726 0.050 6.400 1.00 69.12 107 LYS A O 1
ATOM 885 N N . LYS A 1 108 ? 31.671 0.881 4.319 1.00 71.12 108 LYS A N 1
ATOM 886 C CA . LYS A 1 108 ? 33.124 0.824 4.144 1.00 71.12 108 LYS A CA 1
ATOM 887 C C . LYS A 1 108 ? 33.695 2.046 4.859 1.00 71.12 108 LYS A C 1
ATOM 889 O O . LYS A 1 108 ? 33.468 3.155 4.394 1.00 71.12 108 LYS A O 1
ATOM 894 N N . ASP A 1 109 ? 34.426 1.838 5.948 1.00 66.19 109 ASP A N 1
ATOM 895 C CA . ASP A 1 109 ? 35.093 2.909 6.708 1.00 66.19 109 ASP A CA 1
ATOM 896 C C . ASP A 1 109 ? 36.432 3.355 6.079 1.00 66.19 109 ASP A C 1
ATOM 898 O O . ASP A 1 109 ? 37.241 4.024 6.712 1.00 66.19 109 ASP A O 1
ATOM 902 N N . GLY A 1 110 ? 36.686 2.987 4.820 1.00 71.44 110 GLY A N 1
ATOM 903 C CA . GLY A 1 110 ? 37.883 3.398 4.086 1.00 71.44 110 GLY A CA 1
ATOM 904 C C . GLY A 1 110 ? 37.667 4.691 3.294 1.00 71.44 110 GLY A C 1
ATOM 905 O O . GLY A 1 110 ? 36.527 4.983 2.918 1.00 71.44 110 GLY A O 1
ATOM 906 N N . PRO A 1 111 ? 38.740 5.441 2.976 1.00 74.00 111 PRO A N 1
ATOM 907 C CA . PRO A 1 111 ? 38.644 6.561 2.048 1.00 74.00 111 PRO A CA 1
ATOM 908 C C . PRO A 1 111 ? 38.026 6.078 0.730 1.00 74.00 111 PRO A C 1
ATOM 910 O O . PRO A 1 111 ? 38.327 4.976 0.256 1.00 74.00 111 PRO A O 1
ATOM 913 N N . LEU A 1 112 ? 37.128 6.889 0.161 1.00 69.62 112 LEU A N 1
ATOM 914 C CA . LEU A 1 112 ? 36.575 6.654 -1.170 1.00 69.62 112 LEU A CA 1
ATOM 915 C C . LEU A 1 112 ? 37.755 6.489 -2.130 1.00 69.62 112 LEU A C 1
ATOM 917 O O . LEU A 1 112 ? 38.512 7.431 -2.354 1.00 69.62 112 LEU A O 1
ATOM 921 N N . LYS A 1 113 ? 37.956 5.274 -2.649 1.00 70.12 113 LYS A N 1
ATOM 922 C CA . LYS A 1 113 ? 38.976 5.051 -3.673 1.00 70.12 113 LYS A CA 1
ATOM 923 C C . LYS A 1 113 ? 38.556 5.860 -4.903 1.00 70.12 113 LYS A C 1
ATOM 925 O O . LYS A 1 113 ? 37.395 5.722 -5.297 1.00 70.12 113 LYS A O 1
ATOM 930 N N . PRO A 1 114 ? 39.441 6.685 -5.489 1.00 71.75 114 PRO A N 1
ATOM 931 C CA . PRO A 1 114 ? 39.116 7.391 -6.717 1.00 71.75 114 PRO A CA 1
ATOM 932 C C . PRO A 1 114 ? 38.723 6.359 -7.776 1.00 71.75 114 PRO A C 1
ATOM 934 O O . PRO A 1 114 ? 39.440 5.384 -8.010 1.00 71.75 114 PRO A O 1
ATOM 937 N N . THR A 1 115 ? 37.535 6.531 -8.344 1.00 70.31 115 THR A N 1
ATOM 938 C CA . THR A 1 115 ? 37.121 5.822 -9.551 1.00 70.31 115 THR A CA 1
ATOM 939 C C . THR A 1 115 ? 37.779 6.546 -10.715 1.00 70.31 115 THR A C 1
ATOM 941 O O . THR A 1 115 ? 37.386 7.674 -11.013 1.00 70.31 115 THR A O 1
ATOM 944 N N . TRP A 1 116 ? 38.822 5.939 -11.279 1.00 59.75 116 TRP A N 1
ATOM 945 C CA . TRP A 1 116 ? 39.387 6.338 -12.568 1.00 59.75 116 TRP A CA 1
ATOM 946 C C . TRP A 1 116 ? 38.417 5.975 -13.691 1.00 59.75 116 TRP A C 1
ATOM 948 O O . TRP A 1 116 ? 37.798 4.888 -13.581 1.00 59.75 116 TRP A O 1
#

Radius of gyration: 19.73 Å; chains: 1; bounding box: 59×35×46 Å